Protein AF-Q8TRY7-F1 (afdb_monomer)

Structure (mmCIF, N/CA/C/O backbone):
data_AF-Q8TRY7-F1
#
_entry.id   AF-Q8TRY7-F1
#
loop_
_atom_site.group_PDB
_atom_site.id
_atom_site.type_symbol
_atom_site.label_atom_id
_atom_site.label_alt_id
_atom_site.label_comp_id
_atom_site.label_asym_id
_atom_site.label_entity_id
_atom_site.label_seq_id
_atom_site.pdbx_PDB_ins_code
_atom_site.Cartn_x
_atom_site.Cartn_y
_atom_site.Cartn_z
_atom_site.occupancy
_atom_site.B_iso_or_equiv
_atom_site.auth_seq_id
_atom_site.auth_comp_id
_atom_site.auth_asym_id
_atom_site.auth_atom_id
_atom_site.pdbx_PDB_model_num
ATOM 1 N N . MET A 1 1 ? -10.036 7.062 -7.046 1.00 65.12 1 MET A N 1
ATOM 2 C CA . MET A 1 1 ? -8.755 6.425 -6.671 1.00 65.12 1 MET A CA 1
ATOM 3 C C . MET A 1 1 ? -8.957 4.999 -6.168 1.00 65.12 1 MET A C 1
ATOM 5 O O . MET A 1 1 ? -8.413 4.111 -6.799 1.00 65.12 1 MET A O 1
ATOM 9 N N . THR A 1 2 ? -9.800 4.745 -5.155 1.00 77.94 2 THR A N 1
ATOM 10 C CA . THR A 1 2 ? -10.133 3.368 -4.708 1.00 77.94 2 THR A CA 1
ATOM 11 C C . THR A 1 2 ? -10.639 2.469 -5.833 1.00 77.94 2 THR A C 1
ATOM 13 O O . THR A 1 2 ? -10.196 1.334 -5.943 1.00 77.94 2 THR A O 1
ATOM 16 N N . GLY A 1 3 ? -11.531 2.987 -6.691 1.00 82.00 3 GLY A N 1
ATOM 17 C CA . GLY A 1 3 ? -12.045 2.239 -7.844 1.00 82.00 3 GLY A CA 1
ATOM 18 C C . GLY A 1 3 ? -10.921 1.729 -8.746 1.00 82.00 3 GLY A C 1
ATOM 19 O O . GLY A 1 3 ? -10.818 0.532 -8.948 1.00 82.00 3 GLY A O 1
ATOM 20 N N . VAL A 1 4 ? -10.016 2.619 -9.163 1.00 85.44 4 VAL A N 1
ATOM 21 C CA . VAL A 1 4 ? -8.854 2.282 -10.004 1.00 85.44 4 VAL A CA 1
ATOM 22 C C . VAL A 1 4 ? -7.891 1.321 -9.299 1.00 85.44 4 VAL A C 1
ATOM 24 O O . VAL A 1 4 ? -7.395 0.395 -9.924 1.00 85.44 4 VAL A O 1
ATOM 27 N N . PHE A 1 5 ? -7.638 1.504 -7.998 1.00 86.00 5 PHE A N 1
ATOM 28 C CA . PHE A 1 5 ? -6.744 0.631 -7.227 1.00 86.00 5 PHE A CA 1
ATOM 29 C C . PHE A 1 5 ? -7.232 -0.827 -7.200 1.00 86.00 5 PHE A C 1
ATOM 31 O O . PHE A 1 5 ? -6.427 -1.742 -7.353 1.00 86.00 5 PHE A O 1
ATOM 38 N N . ARG A 1 6 ? -8.552 -1.028 -7.067 1.00 86.69 6 ARG A N 1
ATOM 39 C CA . ARG A 1 6 ? -9.197 -2.351 -7.106 1.00 86.69 6 ARG A CA 1
ATOM 40 C C . ARG A 1 6 ? -9.384 -2.880 -8.530 1.00 86.69 6 ARG A C 1
ATOM 42 O O . ARG A 1 6 ? -9.206 -4.066 -8.769 1.00 86.69 6 ARG A O 1
ATOM 49 N N . GLU A 1 7 ? -9.737 -2.014 -9.479 1.00 87.94 7 GLU A N 1
ATOM 50 C CA . GLU A 1 7 ? -9.921 -2.366 -10.896 1.00 87.94 7 GLU A CA 1
ATOM 51 C C . GLU A 1 7 ? -8.616 -2.856 -11.532 1.00 87.94 7 GLU A C 1
ATOM 53 O O . GLU A 1 7 ? -8.615 -3.829 -12.281 1.00 87.94 7 GLU A O 1
ATOM 58 N N . LEU A 1 8 ? -7.494 -2.225 -11.180 1.00 89.12 8 LEU A N 1
ATOM 59 C CA . LEU A 1 8 ? -6.159 -2.642 -11.601 1.00 89.12 8 LEU A CA 1
ATOM 60 C C . LEU A 1 8 ? -5.579 -3.774 -10.745 1.00 89.12 8 LEU A C 1
ATOM 62 O O . LEU A 1 8 ? -4.426 -4.124 -10.956 1.00 89.12 8 LEU A O 1
ATOM 66 N N . GLU A 1 9 ? -6.345 -4.324 -9.796 1.00 91.88 9 GLU A N 1
ATOM 67 C CA . GLU A 1 9 ? -5.961 -5.446 -8.923 1.00 91.88 9 GLU A CA 1
ATOM 68 C C . GLU A 1 9 ? -4.658 -5.239 -8.129 1.00 91.88 9 GLU A C 1
ATOM 70 O O . GLU A 1 9 ? -3.971 -6.195 -7.751 1.00 91.88 9 GLU A O 1
ATOM 75 N N . VAL A 1 10 ? -4.316 -3.981 -7.840 1.00 91.38 10 VAL A N 1
ATOM 76 C CA . VAL A 1 10 ? -3.097 -3.633 -7.095 1.00 91.38 10 VAL A CA 1
ATOM 77 C C . VAL A 1 10 ? -3.186 -4.128 -5.652 1.00 91.38 10 VAL A C 1
ATOM 79 O O . VAL A 1 10 ? -2.184 -4.546 -5.075 1.00 91.38 10 VAL A O 1
ATOM 82 N N . ASP A 1 11 ? -4.391 -4.130 -5.084 1.00 91.44 11 ASP A N 1
ATOM 83 C CA . ASP A 1 11 ? -4.681 -4.705 -3.775 1.00 91.44 11 ASP A CA 1
ATOM 84 C C . ASP A 1 11 ? -4.322 -6.194 -3.708 1.00 91.44 11 ASP A C 1
ATOM 86 O O . ASP A 1 11 ? -3.578 -6.610 -2.818 1.00 91.44 11 ASP A O 1
ATOM 90 N N . LYS A 1 12 ? -4.769 -6.973 -4.697 1.00 92.25 12 LYS A N 1
ATOM 91 C CA . LYS A 1 12 ? -4.483 -8.411 -4.785 1.00 92.25 12 LYS A CA 1
ATOM 92 C C . LYS A 1 12 ? -2.990 -8.684 -4.925 1.00 92.25 12 LYS A C 1
ATOM 94 O O . LYS A 1 12 ? -2.471 -9.563 -4.245 1.00 92.25 12 LYS A O 1
ATOM 99 N N . LEU A 1 13 ? -2.299 -7.921 -5.778 1.00 93.06 13 LEU A N 1
ATOM 100 C CA . LEU A 1 13 ? -0.852 -8.057 -5.949 1.00 93.06 13 LEU A CA 1
ATOM 101 C C . LEU A 1 13 ? -0.116 -7.801 -4.630 1.00 93.06 13 LEU A C 1
ATOM 103 O O . LEU A 1 13 ? 0.766 -8.570 -4.257 1.00 93.06 13 LEU A O 1
ATOM 107 N N . ILE A 1 14 ? -0.467 -6.727 -3.920 1.00 92.44 14 ILE A N 1
ATOM 108 C CA . ILE A 1 14 ? 0.188 -6.384 -2.656 1.00 92.44 14 ILE A CA 1
ATOM 109 C C . ILE A 1 14 ? -0.033 -7.482 -1.619 1.00 92.44 14 ILE A C 1
ATOM 111 O O . ILE A 1 14 ? 0.933 -7.891 -0.983 1.00 92.44 14 ILE A O 1
ATOM 115 N N . ASP A 1 15 ? -1.260 -7.974 -1.458 1.00 91.56 15 ASP A N 1
ATOM 116 C CA . ASP A 1 15 ? -1.549 -9.010 -0.462 1.00 91.56 15 ASP A CA 1
ATOM 117 C C . ASP A 1 15 ? -0.922 -10.371 -0.825 1.00 91.56 15 ASP A C 1
ATOM 119 O O . ASP A 1 15 ? -0.612 -11.160 0.066 1.00 91.56 15 ASP A O 1
ATOM 123 N N . GLU A 1 16 ? -0.663 -10.633 -2.112 1.00 92.31 16 GLU A N 1
ATOM 124 C CA . GLU A 1 16 ? 0.134 -11.783 -2.563 1.00 92.31 16 GLU A CA 1
ATOM 125 C C . GLU A 1 16 ? 1.620 -11.627 -2.198 1.00 92.31 16 GLU A C 1
ATOM 127 O O . GLU A 1 16 ? 2.252 -12.575 -1.727 1.00 92.31 16 GLU A O 1
ATOM 132 N N . LYS A 1 17 ? 2.201 -10.441 -2.425 1.00 91.12 17 LYS A N 1
ATOM 133 C CA . LYS A 1 17 ? 3.637 -10.193 -2.188 1.00 91.12 17 LYS A CA 1
ATOM 134 C C . LYS A 1 17 ? 3.974 -9.958 -0.724 1.00 91.12 17 LYS A C 1
ATOM 136 O O . LYS A 1 17 ? 5.071 -10.298 -0.284 1.00 91.12 17 LYS A O 1
ATOM 141 N N . LEU A 1 18 ? 3.036 -9.388 0.021 1.00 89.81 18 LEU A N 1
ATOM 142 C CA . LEU A 1 18 ? 3.131 -9.093 1.443 1.00 89.81 18 LEU A CA 1
ATOM 143 C C . LEU A 1 18 ? 2.004 -9.839 2.174 1.00 89.81 18 LEU A C 1
ATOM 145 O O . LEU A 1 18 ? 1.060 -9.204 2.646 1.00 89.81 18 LEU A O 1
ATOM 149 N N . PRO A 1 19 ? 2.068 -11.181 2.265 1.00 84.81 19 PRO A N 1
ATOM 150 C CA . PRO A 1 19 ? 1.037 -11.950 2.942 1.00 84.81 19 PRO A CA 1
ATOM 151 C C . PRO A 1 19 ? 1.001 -11.617 4.435 1.00 84.81 19 PRO A C 1
ATOM 153 O O . PRO A 1 19 ? 2.024 -11.331 5.066 1.00 84.81 19 PRO A O 1
ATOM 156 N N . LYS A 1 20 ? -0.194 -11.701 5.022 1.00 79.00 20 LYS A N 1
ATOM 157 C CA . LYS A 1 20 ? -0.363 -11.593 6.473 1.00 79.00 20 LYS A CA 1
ATOM 158 C C . LYS A 1 20 ? 0.282 -12.801 7.155 1.00 79.00 20 LYS A C 1
ATOM 160 O O . LYS A 1 20 ? -0.065 -13.938 6.853 1.00 79.00 20 LYS A O 1
ATOM 165 N N . GLU A 1 21 ? 1.169 -12.562 8.117 1.00 70.94 21 GLU A N 1
ATOM 166 C CA . GLU A 1 21 ? 1.731 -13.632 8.964 1.00 70.94 21 GLU A CA 1
ATOM 167 C C . GLU A 1 21 ? 0.993 -13.761 10.309 1.00 70.94 21 GLU A C 1
ATOM 169 O O . GLU A 1 21 ? 1.198 -14.721 11.048 1.00 70.94 21 GLU A O 1
ATOM 174 N N . ARG A 1 22 ? 0.147 -12.782 10.647 1.00 69.00 22 ARG A N 1
ATOM 175 C CA . ARG A 1 22 ? -0.599 -12.701 11.906 1.00 69.00 22 ARG A CA 1
ATOM 176 C C . ARG A 1 22 ? -2.076 -12.430 11.639 1.00 69.00 22 ARG A C 1
ATOM 178 O O . ARG A 1 22 ? -2.434 -11.929 10.574 1.00 69.00 22 ARG A O 1
ATOM 185 N N . ASP A 1 23 ? -2.915 -12.718 12.630 1.00 63.94 23 ASP A N 1
ATOM 186 C CA . ASP A 1 23 ? -4.375 -12.566 12.567 1.00 63.94 23 ASP A CA 1
ATOM 187 C C . ASP A 1 23 ? -4.814 -11.099 12.733 1.00 63.94 23 ASP A C 1
ATOM 189 O O . ASP A 1 23 ? -5.527 -10.718 13.657 1.00 63.94 23 ASP A O 1
ATOM 193 N N . HIS A 1 24 ? -4.267 -10.222 11.892 1.00 66.19 24 HIS A N 1
ATOM 194 C CA . HIS A 1 24 ? -4.587 -8.802 11.906 1.00 66.19 24 HIS A CA 1
ATOM 195 C C . HIS A 1 24 ? -5.794 -8.589 10.996 1.00 66.19 24 HIS A C 1
ATOM 197 O O . HIS A 1 24 ? -5.819 -9.061 9.851 1.00 66.19 24 HIS A O 1
ATOM 203 N N . THR A 1 25 ? -6.775 -7.825 11.471 1.00 73.44 25 THR A N 1
ATOM 204 C CA . THR A 1 25 ? -8.013 -7.543 10.732 1.00 73.44 25 THR A CA 1
ATOM 205 C C . THR A 1 25 ? -7.722 -6.875 9.380 1.00 73.44 25 THR A C 1
ATOM 207 O O . THR A 1 25 ? -8.343 -7.201 8.369 1.00 73.44 25 THR A O 1
ATOM 210 N N . VAL A 1 26 ? -6.688 -6.028 9.306 1.00 84.50 26 VAL A N 1
ATOM 211 C CA . VAL A 1 26 ? -6.407 -5.180 8.136 1.00 84.50 26 VAL A CA 1
ATOM 212 C C . VAL A 1 26 ? -5.361 -5.795 7.196 1.00 84.50 26 VAL A C 1
ATOM 214 O O . VAL A 1 26 ? -4.280 -6.168 7.651 1.00 84.50 26 VAL A O 1
ATOM 217 N N . PRO A 1 27 ? -5.646 -5.931 5.887 1.00 87.69 27 PRO A N 1
ATOM 218 C CA . PRO A 1 27 ? -4.650 -6.311 4.884 1.00 87.69 27 PRO A CA 1
ATOM 219 C C . PRO A 1 27 ? -3.615 -5.219 4.610 1.00 87.69 27 PRO A C 1
ATOM 221 O O . PRO A 1 27 ? -3.869 -4.023 4.780 1.00 87.69 27 PRO A O 1
ATOM 224 N N . HIS A 1 28 ? -2.423 -5.635 4.175 1.00 89.44 28 HIS A N 1
ATOM 225 C CA . HIS A 1 28 ? -1.337 -4.702 3.880 1.00 89.44 28 HIS A CA 1
ATOM 226 C C . HIS A 1 28 ? -1.670 -3.826 2.681 1.00 89.44 28 HIS A C 1
ATOM 228 O O . HIS A 1 28 ? -1.327 -2.646 2.697 1.00 89.44 28 HIS A O 1
ATOM 234 N N . SER A 1 29 ? -2.411 -4.350 1.701 1.00 90.31 29 SER A N 1
ATOM 235 C CA . SER A 1 29 ? -2.980 -3.564 0.604 1.00 90.31 29 SER A CA 1
ATOM 236 C C . SER A 1 29 ? -3.761 -2.344 1.094 1.00 90.31 29 SER A C 1
ATOM 238 O O . SER A 1 29 ? -3.525 -1.232 0.619 1.00 90.31 29 SER A O 1
ATOM 240 N N . VAL A 1 30 ? -4.622 -2.515 2.102 1.00 90.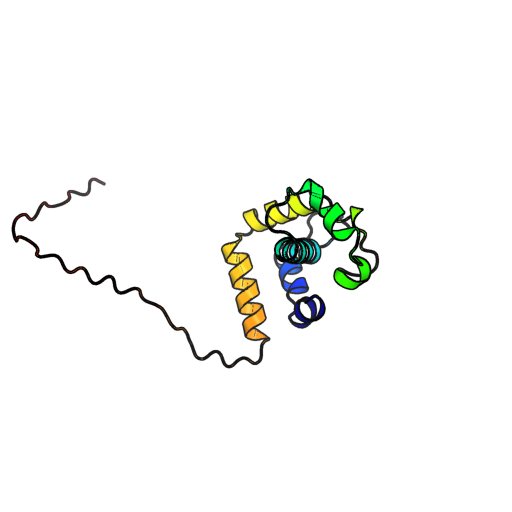00 30 VAL A N 1
ATOM 241 C CA . VAL A 1 30 ? -5.410 -1.428 2.704 1.00 90.00 30 VAL A CA 1
ATOM 242 C C . VAL A 1 30 ? -4.516 -0.439 3.447 1.00 90.00 30 VAL A C 1
ATOM 244 O O . VAL A 1 30 ? -4.708 0.767 3.309 1.00 90.00 30 VAL A O 1
ATOM 247 N N . CYS A 1 31 ? -3.508 -0.917 4.177 1.00 8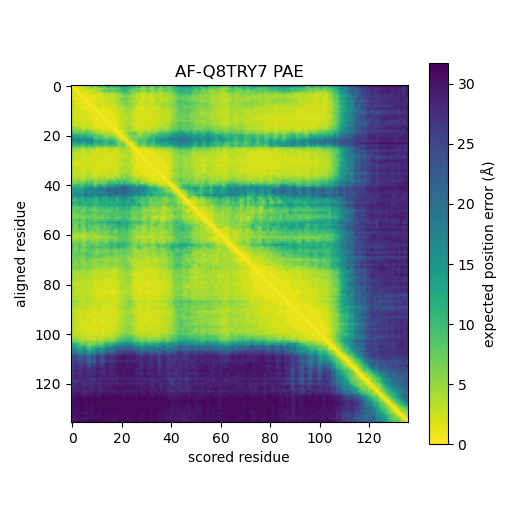9.44 31 CYS A N 1
ATOM 248 C CA . CYS A 1 31 ? -2.556 -0.052 4.878 1.00 89.44 31 CYS A CA 1
ATOM 249 C C . CYS A 1 31 ? -1.735 0.800 3.901 1.00 89.44 31 CYS A C 1
ATOM 251 O O . CYS A 1 31 ? -1.600 2.008 4.090 1.00 89.44 31 CYS A O 1
ATOM 253 N N . ILE A 1 32 ? -1.228 0.194 2.823 1.00 90.06 32 ILE A N 1
ATOM 254 C CA . ILE A 1 32 ? -0.493 0.900 1.767 1.00 90.06 32 ILE A CA 1
ATOM 255 C C . ILE A 1 32 ? -1.400 1.907 1.069 1.00 90.06 32 ILE A C 1
ATOM 257 O O . ILE A 1 32 ? -1.011 3.059 0.878 1.00 90.06 32 ILE A O 1
ATOM 261 N N . PHE A 1 33 ? -2.627 1.514 0.738 1.00 89.38 33 PHE A N 1
ATOM 262 C CA . PHE A 1 33 ? -3.581 2.415 0.109 1.00 89.38 33 PHE A CA 1
ATOM 263 C C . PHE A 1 33 ? -3.933 3.602 1.018 1.00 89.38 33 PHE A C 1
ATOM 265 O O . PHE A 1 33 ? -3.919 4.750 0.571 1.00 89.38 33 PHE A O 1
ATOM 272 N N . ALA A 1 34 ? -4.149 3.355 2.311 1.00 87.31 34 ALA A N 1
ATOM 273 C CA . ALA A 1 34 ? -4.348 4.399 3.307 1.00 87.31 34 ALA A CA 1
ATOM 274 C C . ALA A 1 34 ? -3.134 5.340 3.396 1.00 87.31 34 ALA A C 1
ATOM 276 O O . ALA A 1 34 ? -3.319 6.555 3.465 1.00 87.31 34 ALA A O 1
ATOM 277 N N . MET A 1 35 ? -1.904 4.810 3.339 1.00 87.38 35 MET A N 1
ATOM 278 C CA . MET A 1 35 ? -0.678 5.618 3.338 1.00 87.38 35 MET A CA 1
ATOM 279 C C . MET A 1 35 ? -0.567 6.500 2.096 1.00 87.38 35 MET A C 1
ATOM 281 O O . MET A 1 35 ? -0.203 7.666 2.214 1.00 87.38 35 MET A O 1
ATOM 285 N N . VAL A 1 36 ? -0.934 5.987 0.920 1.00 86.75 36 VAL A N 1
ATOM 286 C CA . VAL A 1 36 ? -0.964 6.778 -0.319 1.00 86.75 36 VAL A CA 1
ATOM 287 C C . VAL A 1 36 ? -1.987 7.908 -0.215 1.00 86.75 36 VAL A C 1
ATOM 289 O O . VAL A 1 36 ? -1.664 9.053 -0.519 1.00 86.75 36 VAL A O 1
ATOM 292 N N . ILE A 1 37 ? -3.203 7.626 0.265 1.00 84.25 37 ILE A N 1
ATOM 2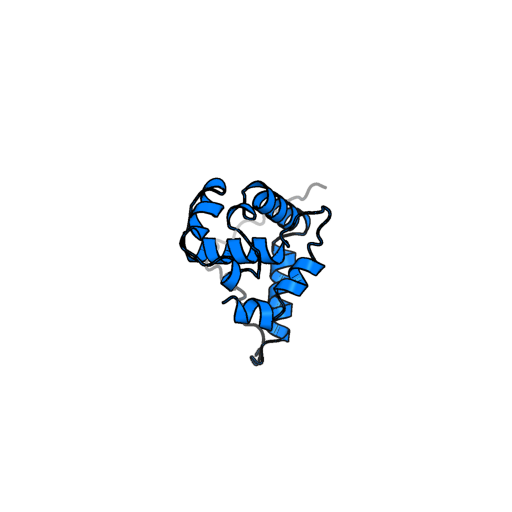93 C CA . ILE A 1 37 ? -4.237 8.658 0.445 1.00 84.25 37 ILE A CA 1
ATOM 294 C C . ILE A 1 37 ? -3.779 9.710 1.462 1.00 84.25 37 ILE A C 1
ATOM 296 O O . ILE A 1 37 ? -3.941 10.907 1.223 1.00 84.25 37 ILE A O 1
ATOM 300 N N . ASN A 1 38 ? -3.186 9.276 2.577 1.00 80.81 38 ASN A N 1
ATOM 301 C CA . ASN A 1 38 ? -2.645 10.176 3.588 1.00 80.81 38 ASN A CA 1
ATOM 302 C C . ASN A 1 38 ? -1.522 11.054 3.014 1.00 80.81 38 ASN A C 1
ATOM 304 O O . ASN A 1 38 ? -1.576 12.268 3.178 1.00 80.81 38 ASN A O 1
ATOM 308 N N . GLY A 1 39 ? -0.579 10.476 2.264 1.00 74.38 39 GLY A N 1
ATOM 309 C CA . GLY A 1 39 ? 0.520 11.207 1.626 1.00 74.38 39 GLY A CA 1
ATOM 310 C C . GLY A 1 39 ? 0.073 12.197 0.544 1.00 74.38 39 GLY A C 1
ATOM 311 O O . GLY A 1 39 ? 0.729 13.216 0.343 1.00 74.38 39 GLY A O 1
ATOM 312 N N . LEU A 1 40 ? -1.061 11.943 -0.119 1.00 75.00 40 LEU A N 1
ATOM 313 C CA . LEU A 1 40 ? -1.675 12.882 -1.066 1.00 75.00 40 LEU A CA 1
ATOM 314 C C . LEU A 1 40 ? -2.433 14.023 -0.372 1.00 75.00 40 LEU A C 1
ATOM 316 O O . LEU A 1 40 ? -2.534 15.114 -0.927 1.00 75.00 40 LEU A O 1
ATOM 320 N N . GLY A 1 41 ? -2.995 13.768 0.813 1.00 65.69 41 GLY A N 1
ATOM 321 C CA . GLY A 1 41 ? -3.777 14.746 1.574 1.00 65.69 41 GLY A CA 1
ATOM 322 C C . GLY A 1 41 ? -2.947 15.614 2.523 1.00 65.69 41 GLY A C 1
ATOM 323 O O . GLY A 1 41 ? -3.290 16.774 2.733 1.00 65.69 41 GLY A O 1
ATOM 324 N N . PHE A 1 42 ? -1.868 15.072 3.097 1.00 61.34 42 PHE A N 1
ATOM 325 C CA . PHE A 1 42 ? -1.001 15.750 4.062 1.00 61.34 42 PHE A CA 1
ATOM 326 C C . PHE A 1 42 ? 0.447 15.272 3.928 1.00 61.34 42 PHE A C 1
ATOM 328 O O . PHE A 1 42 ? 0.806 14.166 4.327 1.00 61.34 42 PHE A O 1
ATOM 335 N N . ILE A 1 43 ? 1.316 16.148 3.431 1.00 56.72 43 ILE A N 1
ATOM 336 C CA . ILE A 1 43 ? 2.757 15.898 3.385 1.00 56.72 43 ILE A CA 1
ATOM 337 C C . ILE A 1 43 ? 3.349 16.286 4.751 1.00 56.72 43 ILE A C 1
ATOM 339 O O . ILE A 1 43 ? 3.272 17.446 5.151 1.00 56.72 43 ILE A O 1
ATOM 343 N N . GLY A 1 44 ? 3.945 15.330 5.475 1.00 57.03 44 GLY A N 1
ATOM 344 C CA . GLY A 1 44 ? 4.825 15.619 6.622 1.00 57.03 44 GLY A CA 1
ATOM 345 C C . GLY A 1 44 ? 4.256 15.442 8.038 1.00 57.03 44 GLY A C 1
ATOM 346 O O . GLY A 1 44 ? 4.864 15.939 8.988 1.00 57.03 44 GLY A O 1
ATOM 347 N N . GLN A 1 45 ? 3.133 14.740 8.233 1.00 62.19 45 GLN A N 1
ATOM 348 C CA . GLN A 1 45 ? 2.674 14.378 9.584 1.00 62.19 45 GLN A CA 1
ATOM 349 C C . GLN A 1 45 ? 3.298 13.075 10.106 1.00 62.19 45 GLN A C 1
ATOM 351 O O . GLN A 1 45 ? 3.670 12.178 9.354 1.00 62.19 45 GLN A O 1
ATOM 356 N N . ARG A 1 46 ? 3.432 12.988 11.434 1.00 68.25 46 ARG A N 1
ATOM 357 C CA . ARG A 1 46 ? 3.985 11.825 12.143 1.00 68.25 46 ARG A CA 1
ATOM 358 C C . ARG A 1 46 ? 2.986 10.660 12.124 1.00 68.25 46 ARG A C 1
ATOM 360 O O . ARG A 1 46 ? 1.784 10.892 12.202 1.00 68.25 46 ARG A O 1
ATOM 367 N N . LEU A 1 47 ? 3.483 9.420 12.129 1.00 66.00 47 LEU A N 1
ATOM 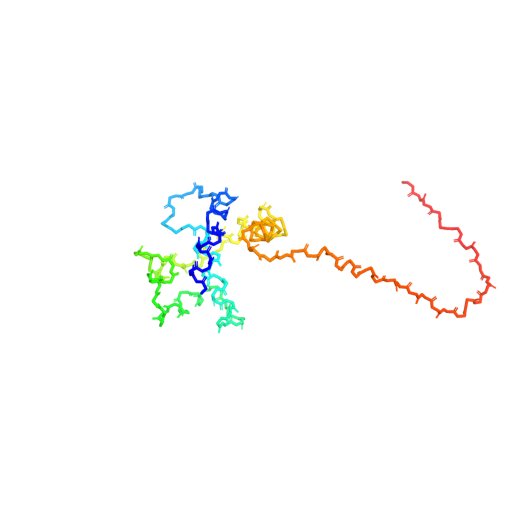368 C CA . LEU A 1 47 ? 2.670 8.191 12.043 1.00 66.00 47 LEU A CA 1
ATOM 369 C C . LEU A 1 47 ? 1.542 8.081 13.088 1.00 66.00 47 LEU A C 1
ATOM 371 O O . LEU A 1 47 ? 0.527 7.452 12.820 1.00 66.00 47 LEU A O 1
ATOM 375 N N . TYR A 1 48 ? 1.671 8.697 14.267 1.00 64.88 48 TYR A N 1
ATOM 376 C CA . TYR A 1 48 ? 0.617 8.645 15.288 1.00 64.88 48 TYR A CA 1
ATOM 377 C C . TYR A 1 48 ? -0.612 9.515 14.967 1.00 64.88 48 TYR A C 1
ATOM 379 O O . TYR A 1 48 ? -1.659 9.306 15.569 1.00 64.88 48 TYR A O 1
ATOM 387 N N . LEU A 1 49 ? -0.512 10.468 14.030 1.00 68.56 49 LEU A N 1
ATOM 388 C CA . LEU A 1 49 ? -1.645 11.287 13.558 1.00 68.56 49 LEU A CA 1
ATOM 389 C C . LEU A 1 49 ? -2.413 10.613 12.413 1.00 68.56 49 LEU A C 1
ATOM 391 O O . LEU A 1 49 ? -3.389 11.154 11.897 1.00 68.56 49 LEU A O 1
ATOM 395 N N . PHE A 1 50 ? -1.981 9.420 12.009 1.00 73.75 50 PHE A N 1
ATOM 396 C CA . PHE A 1 50 ? -2.574 8.686 10.903 1.00 73.75 50 PHE A CA 1
ATOM 397 C C . PHE A 1 50 ? -4.067 8.367 11.110 1.00 73.75 50 PHE A C 1
ATOM 399 O O . PHE A 1 50 ? -4.843 8.623 10.188 1.00 73.75 50 PHE A O 1
ATOM 406 N N . PRO A 1 51 ? -4.533 7.925 12.299 1.00 77.06 51 PRO A N 1
ATOM 407 C CA . PRO A 1 51 ? -5.967 7.730 12.537 1.00 77.06 51 PRO A CA 1
ATOM 408 C C . PRO A 1 51 ? -6.778 9.035 12.468 1.00 77.06 51 PRO A C 1
ATOM 410 O O . PRO A 1 51 ? -7.936 9.027 12.044 1.00 77.06 51 PRO A O 1
ATOM 413 N N . ASP A 1 52 ? -6.182 10.167 12.859 1.00 76.62 52 ASP A N 1
ATOM 414 C CA . ASP A 1 52 ? -6.857 11.470 12.876 1.00 76.62 52 ASP A CA 1
ATOM 415 C C . ASP A 1 52 ? -7.142 11.995 11.466 1.00 76.62 52 ASP A C 1
ATOM 417 O O . ASP A 1 52 ? -8.167 12.648 11.251 1.00 76.62 52 ASP A O 1
ATOM 421 N N . PHE A 1 53 ? -6.302 11.652 10.485 1.00 75.88 53 PHE A N 1
ATOM 422 C CA . PHE A 1 53 ? -6.553 11.970 9.078 1.00 75.88 53 PHE A CA 1
ATOM 423 C C . PHE A 1 53 ? -7.883 11.384 8.583 1.00 75.88 53 PHE A C 1
ATOM 425 O O . PHE A 1 53 ? -8.638 12.045 7.868 1.00 75.88 53 PHE A O 1
ATOM 432 N N . PHE A 1 54 ? -8.215 10.168 9.019 1.00 78.69 54 PHE A N 1
ATOM 433 C CA . PHE A 1 54 ? -9.441 9.485 8.614 1.00 78.69 54 PHE A CA 1
ATOM 434 C C . PHE A 1 54 ? -10.679 9.901 9.421 1.00 78.69 54 PHE A C 1
ATOM 436 O O . PHE A 1 54 ? -11.774 9.434 9.132 1.00 78.69 54 PHE A O 1
ATOM 443 N N . LYS A 1 55 ? -10.563 10.823 10.388 1.00 79.44 55 LYS A N 1
ATOM 444 C CA . LYS A 1 55 ? -11.692 11.254 11.234 1.00 79.44 55 LYS A CA 1
ATOM 445 C C .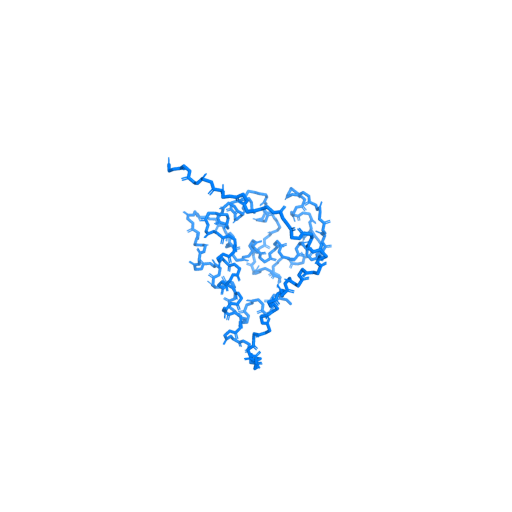 LYS A 1 55 ? -12.860 11.854 10.443 1.00 79.44 55 LYS A C 1
ATOM 447 O O . LYS A 1 55 ? -14.010 11.669 10.826 1.00 79.44 55 LYS A O 1
ATOM 452 N N . ASN A 1 56 ? -12.563 12.567 9.358 1.00 76.38 56 ASN A N 1
ATOM 453 C CA . ASN A 1 56 ? -13.562 13.230 8.511 1.00 76.38 56 ASN A CA 1
ATOM 454 C C . ASN A 1 56 ? -13.753 12.523 7.156 1.00 76.38 56 ASN A C 1
ATOM 456 O O . ASN A 1 56 ? -14.407 13.065 6.265 1.00 76.38 56 ASN A O 1
ATOM 460 N N . ILE A 1 57 ? -13.160 11.338 6.977 1.00 76.94 57 ILE A N 1
ATOM 461 C CA . ILE A 1 57 ? -13.201 10.563 5.735 1.00 76.94 57 ILE A CA 1
ATOM 462 C C . ILE A 1 57 ? -13.957 9.266 6.015 1.00 76.94 57 ILE A C 1
ATOM 464 O O . ILE A 1 57 ? -13.718 8.603 7.016 1.00 76.94 57 ILE A O 1
ATOM 468 N N . SER A 1 58 ? -14.868 8.878 5.123 1.00 79.88 58 SER A N 1
ATOM 469 C CA . SER A 1 58 ? -15.562 7.592 5.246 1.00 79.88 58 SER A CA 1
ATOM 470 C C . SER A 1 58 ? -14.585 6.444 4.959 1.00 79.88 58 SER A C 1
ATOM 472 O O . SER A 1 58 ? -14.315 6.134 3.796 1.00 79.88 58 SER A O 1
ATOM 474 N N . THR A 1 59 ? -14.035 5.840 6.018 1.00 80.69 59 THR A N 1
ATOM 475 C CA . THR A 1 59 ? -13.090 4.712 5.940 1.00 80.69 59 THR A CA 1
ATOM 476 C C . THR A 1 59 ? -13.723 3.500 5.281 1.00 80.69 59 THR A C 1
ATOM 478 O O . THR A 1 59 ? -13.111 2.924 4.390 1.00 80.69 59 THR A O 1
ATOM 481 N N . GLU A 1 60 ? -14.967 3.170 5.626 1.00 82.69 60 GLU A N 1
ATOM 482 C CA . GLU A 1 60 ? -15.663 2.008 5.064 1.00 82.69 60 GLU A CA 1
ATOM 483 C C . GLU A 1 60 ? -15.795 2.102 3.542 1.00 82.69 60 GLU A C 1
ATOM 485 O O . GLU A 1 60 ? -15.375 1.217 2.797 1.00 82.69 60 GLU A O 1
ATOM 490 N N . ARG A 1 61 ? -16.289 3.243 3.049 1.00 80.00 61 ARG A N 1
ATOM 491 C CA . ARG A 1 61 ? -16.479 3.451 1.611 1.00 80.00 61 ARG A CA 1
ATOM 492 C C . ARG A 1 61 ? -15.157 3.478 0.844 1.00 80.00 61 ARG A C 1
ATOM 494 O O . ARG A 1 61 ? -15.122 3.132 -0.337 1.00 80.00 61 ARG A O 1
ATOM 501 N N . LEU A 1 62 ? -14.086 3.943 1.484 1.00 82.12 62 LEU A N 1
ATOM 502 C CA . LEU A 1 62 ? -12.800 4.165 0.832 1.00 82.12 62 LEU A CA 1
ATOM 503 C C . LEU A 1 62 ? -11.878 2.946 0.891 1.00 82.12 62 LEU A C 1
ATOM 505 O O . LEU A 1 62 ? -11.157 2.702 -0.073 1.00 82.12 62 LEU A O 1
ATOM 509 N N . LEU A 1 63 ? -11.887 2.210 2.000 1.00 82.19 63 LEU A N 1
ATOM 510 C CA . LEU A 1 63 ? -10.936 1.140 2.306 1.00 82.19 63 LEU A CA 1
ATOM 511 C C . LEU A 1 63 ? -11.596 -0.243 2.276 1.00 82.19 63 LEU A C 1
ATOM 513 O O . LEU A 1 63 ? -10.949 -1.210 1.883 1.00 82.19 63 LEU A O 1
ATOM 517 N N . GLY A 1 64 ? -12.896 -0.335 2.554 1.00 80.12 64 GLY A N 1
ATOM 518 C CA . GLY A 1 64 ? -13.661 -1.582 2.569 1.00 80.12 64 GLY A CA 1
ATOM 519 C C . GLY A 1 64 ? -14.622 -1.647 3.751 1.00 80.12 64 GLY A C 1
ATOM 520 O O . GLY A 1 64 ? -14.394 -1.002 4.773 1.00 80.12 64 GLY A O 1
ATOM 521 N N . ASP A 1 65 ? -15.691 -2.425 3.602 1.00 76.12 65 ASP A N 1
ATOM 522 C CA . ASP A 1 65 ? -16.745 -2.537 4.613 1.00 76.12 65 ASP A CA 1
ATOM 523 C C . ASP A 1 65 ? -16.188 -3.009 5.965 1.00 76.12 65 ASP A C 1
ATOM 525 O O . ASP A 1 65 ? -15.353 -3.914 6.028 1.00 76.12 65 ASP A O 1
ATOM 529 N N . GLY A 1 66 ? -16.648 -2.381 7.051 1.00 76.56 66 GLY A N 1
ATOM 530 C CA . GLY A 1 66 ? -16.234 -2.702 8.420 1.00 76.56 66 GLY A CA 1
ATOM 531 C C . GLY A 1 66 ? -14.860 -2.166 8.839 1.00 76.56 66 GLY A C 1
ATOM 532 O O . GLY A 1 66 ? -14.432 -2.447 9.954 1.00 76.56 66 GLY A O 1
ATOM 533 N N . MET A 1 67 ? -14.169 -1.396 7.989 1.00 81.94 67 MET A N 1
ATOM 534 C CA . MET A 1 67 ? -12.892 -0.767 8.344 1.00 81.94 67 MET A CA 1
ATOM 535 C C . MET A 1 67 ? -13.107 0.485 9.195 1.00 81.94 67 MET A C 1
ATOM 537 O O . MET A 1 67 ? -13.678 1.482 8.733 1.00 81.94 67 MET A O 1
ATOM 541 N N . THR A 1 68 ? -12.575 0.472 10.414 1.00 80.69 68 THR A N 1
ATOM 542 C CA . THR A 1 68 ? -12.573 1.633 11.309 1.00 80.69 68 THR A CA 1
ATOM 543 C C . THR A 1 68 ? -11.240 2.379 11.237 1.00 80.69 68 THR A C 1
ATOM 545 O O . THR A 1 68 ? -10.220 1.857 10.786 1.00 80.69 68 THR A O 1
ATOM 548 N N . ARG A 1 69 ? -11.219 3.641 11.672 1.00 79.31 69 ARG A N 1
ATOM 549 C CA . ARG A 1 69 ? -9.967 4.419 11.754 1.00 79.31 69 ARG A CA 1
ATOM 550 C C . ARG A 1 69 ? -9.025 3.867 12.830 1.00 79.31 69 ARG A C 1
ATOM 552 O O . ARG A 1 69 ? -7.815 4.020 12.714 1.00 79.31 69 ARG A O 1
ATOM 559 N N . GLU A 1 70 ? -9.573 3.235 13.868 1.00 80.31 70 GLU A N 1
ATOM 560 C CA . GLU A 1 70 ? -8.829 2.613 14.964 1.00 80.31 70 GLU A CA 1
ATOM 561 C C . GLU A 1 70 ? -8.019 1.393 14.482 1.00 80.31 70 GLU A C 1
ATOM 563 O O . GLU A 1 70 ? -6.936 1.113 15.009 1.00 80.31 70 GLU A O 1
ATOM 568 N N . ASP A 1 71 ? -8.490 0.732 13.421 1.00 81.38 71 ASP A N 1
ATOM 569 C CA . ASP A 1 71 ? -7.773 -0.357 12.755 1.00 81.38 71 ASP A CA 1
ATOM 570 C C . ASP A 1 71 ? -6.502 0.135 12.028 1.00 81.38 71 ASP A C 1
ATOM 572 O O . ASP A 1 71 ? -5.536 -0.613 11.871 1.00 81.38 71 ASP A O 1
ATOM 576 N N . LEU A 1 72 ? -6.451 1.418 11.645 1.00 81.06 72 LEU A N 1
ATOM 577 C CA . LEU A 1 72 ? -5.322 2.072 10.964 1.00 81.06 72 LEU A CA 1
ATOM 578 C C . LEU A 1 72 ? -4.351 2.736 11.949 1.00 81.06 72 LEU A C 1
ATOM 580 O O . LEU A 1 72 ? -3.957 3.894 11.800 1.00 81.06 72 LEU A O 1
ATOM 584 N N . ASN A 1 73 ? -3.974 2.015 12.998 1.00 81.38 73 ASN A N 1
ATOM 585 C CA . ASN A 1 73 ? -3.068 2.535 14.017 1.00 81.38 73 ASN A CA 1
ATOM 586 C C . ASN A 1 73 ? -1.583 2.395 13.624 1.00 81.38 73 ASN A C 1
ATOM 588 O O . ASN A 1 73 ? -1.201 1.639 12.729 1.00 81.38 73 ASN A O 1
ATOM 592 N N . GLN A 1 74 ? -0.721 3.107 14.356 1.00 80.44 74 GLN A N 1
ATOM 593 C CA . GLN A 1 74 ? 0.727 3.150 14.113 1.00 80.44 74 GLN A CA 1
ATOM 594 C C . GLN A 1 74 ? 1.414 1.775 14.114 1.00 80.44 74 GLN A C 1
ATOM 596 O O . GLN A 1 74 ? 2.459 1.628 13.489 1.00 80.44 74 GLN A O 1
ATOM 601 N N . TYR A 1 75 ? 0.857 0.781 14.813 1.00 85.25 75 TYR A N 1
ATOM 602 C CA . TYR A 1 75 ? 1.448 -0.550 14.890 1.00 85.25 75 TYR A CA 1
ATOM 603 C C . TYR A 1 75 ? 1.282 -1.294 13.564 1.00 85.25 75 TYR A C 1
ATOM 605 O O . TYR A 1 75 ? 2.264 -1.779 13.011 1.00 85.25 75 TYR A O 1
ATOM 613 N N . VAL A 1 76 ? 0.066 -1.303 13.011 1.00 86.06 76 VAL A N 1
ATOM 614 C CA . VAL A 1 76 ? -0.225 -1.962 11.726 1.00 86.06 76 VAL A CA 1
ATOM 615 C C . VAL A 1 76 ? 0.484 -1.246 10.570 1.00 86.06 76 VAL A C 1
ATOM 617 O O . VAL A 1 76 ? 1.030 -1.886 9.667 1.00 86.06 76 VAL A O 1
ATOM 620 N N . ILE A 1 77 ? 0.537 0.090 10.615 1.00 87.25 77 ILE A N 1
ATOM 621 C CA . ILE A 1 77 ? 1.274 0.883 9.623 1.00 87.25 77 ILE A CA 1
ATOM 622 C C . ILE A 1 77 ? 2.783 0.627 9.722 1.00 87.25 77 ILE A C 1
ATOM 624 O O . ILE A 1 77 ? 3.423 0.387 8.699 1.00 87.25 77 ILE A O 1
ATOM 628 N N . GLY A 1 78 ? 3.345 0.618 10.935 1.00 88.75 78 GLY A N 1
ATOM 629 C CA . GLY A 1 78 ? 4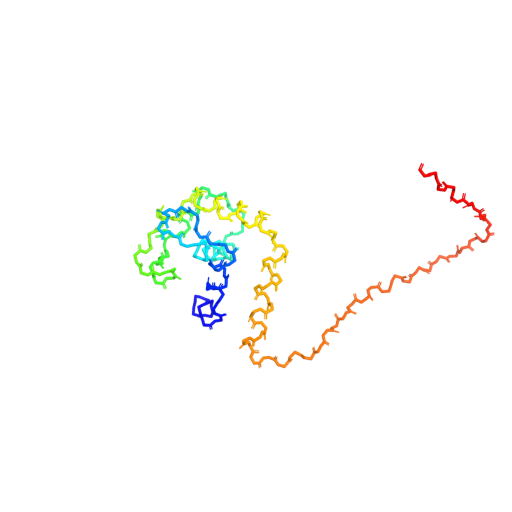.758 0.315 11.170 1.00 88.75 78 GLY A CA 1
ATOM 630 C C . GLY A 1 78 ? 5.141 -1.082 10.687 1.00 88.75 78 GLY A C 1
ATOM 631 O O . GLY A 1 78 ? 6.085 -1.226 9.921 1.00 88.75 78 GLY A O 1
ATOM 632 N N . GLU A 1 79 ? 4.343 -2.095 11.025 1.00 89.56 79 GLU A N 1
ATOM 633 C CA . GLU A 1 79 ? 4.560 -3.466 10.553 1.00 89.56 79 GLU A CA 1
ATOM 634 C C . GLU A 1 79 ? 4.493 -3.563 9.020 1.00 89.56 79 GLU A C 1
ATOM 636 O O . GLU A 1 79 ? 5.286 -4.271 8.397 1.00 89.56 79 GLU A O 1
ATOM 641 N N . THR A 1 80 ? 3.571 -2.831 8.388 1.00 91.12 80 THR A N 1
ATOM 642 C CA . THR A 1 80 ? 3.487 -2.773 6.923 1.00 91.12 80 THR A CA 1
ATOM 643 C C . THR A 1 80 ? 4.755 -2.163 6.323 1.00 91.12 80 THR A C 1
ATOM 645 O O . THR A 1 80 ? 5.285 -2.697 5.351 1.00 91.12 80 THR A O 1
ATOM 648 N N . LEU A 1 81 ? 5.278 -1.081 6.909 1.00 91.12 81 LEU A N 1
ATOM 649 C CA . LEU A 1 81 ? 6.539 -0.467 6.479 1.00 91.12 81 LEU A CA 1
ATOM 650 C C . LEU A 1 81 ? 7.725 -1.420 6.659 1.00 91.12 81 LEU A C 1
ATOM 652 O O . LEU A 1 81 ? 8.512 -1.581 5.726 1.00 91.12 81 LEU A O 1
ATOM 656 N N . ASP A 1 82 ? 7.812 -2.112 7.795 1.00 91.75 82 ASP A N 1
ATOM 657 C CA . ASP A 1 82 ? 8.852 -3.114 8.051 1.00 91.75 82 ASP A CA 1
ATOM 658 C C . ASP A 1 82 ? 8.808 -4.240 7.007 1.00 91.75 82 ASP A C 1
ATOM 660 O O . ASP A 1 82 ? 9.847 -4.669 6.493 1.00 91.75 82 ASP A O 1
ATOM 664 N N . ARG A 1 83 ? 7.603 -4.684 6.619 1.00 91.25 83 ARG A N 1
ATOM 665 C CA . ARG A 1 83 ? 7.421 -5.676 5.549 1.00 91.25 83 ARG A CA 1
ATOM 666 C C . ARG A 1 83 ? 7.855 -5.152 4.185 1.00 91.25 83 ARG A C 1
ATOM 668 O O . ARG A 1 83 ? 8.534 -5.878 3.462 1.00 91.25 83 ARG A O 1
ATOM 675 N N . ILE A 1 84 ? 7.521 -3.908 3.841 1.00 93.38 84 ILE A N 1
ATOM 676 C CA . ILE A 1 84 ? 7.975 -3.283 2.588 1.00 93.38 84 ILE A CA 1
ATOM 677 C C . ILE A 1 84 ? 9.505 -3.217 2.551 1.00 93.38 84 ILE A C 1
ATOM 679 O O . ILE A 1 84 ? 10.109 -3.570 1.537 1.00 93.38 84 ILE A O 1
ATOM 683 N N . VAL A 1 85 ? 10.142 -2.816 3.656 1.00 93.56 85 VAL A N 1
ATOM 684 C CA . VAL A 1 85 ? 11.607 -2.764 3.770 1.00 93.56 85 VAL A CA 1
ATOM 685 C C . VAL A 1 85 ? 12.214 -4.156 3.605 1.00 93.56 85 VAL A C 1
ATOM 687 O O . VAL A 1 85 ? 13.150 -4.320 2.824 1.00 93.56 85 VAL A O 1
ATOM 690 N N . ARG A 1 86 ? 11.652 -5.173 4.271 1.00 93.62 86 ARG A N 1
ATOM 691 C CA . ARG A 1 86 ? 12.114 -6.566 4.174 1.00 93.62 86 ARG A CA 1
ATOM 692 C C . ARG A 1 86 ? 11.941 -7.154 2.770 1.00 93.62 86 ARG A C 1
ATOM 694 O O . ARG A 1 86 ? 12.803 -7.907 2.327 1.00 93.62 86 ARG A O 1
ATOM 701 N N . TYR A 1 87 ? 10.842 -6.838 2.085 1.00 93.38 87 TYR A N 1
ATOM 702 C CA . TYR A 1 87 ? 10.585 -7.292 0.713 1.00 93.38 87 TYR A CA 1
ATOM 703 C C . TYR A 1 87 ? 11.469 -6.573 -0.316 1.00 93.38 87 TYR A C 1
ATOM 705 O O . TYR A 1 87 ? 11.853 -7.152 -1.333 1.00 93.38 87 TYR A O 1
ATOM 713 N N . GLY A 1 88 ? 11.801 -5.313 -0.040 1.00 94.31 88 GLY A N 1
ATOM 714 C CA . GLY A 1 88 ? 12.538 -4.425 -0.927 1.00 94.31 88 GLY A CA 1
ATOM 715 C C . GLY A 1 88 ? 11.596 -3.408 -1.584 1.00 94.31 88 GLY A C 1
ATOM 716 O O . GLY A 1 88 ? 10.844 -3.779 -2.491 1.00 94.31 88 GLY A O 1
ATOM 717 N N . PRO A 1 89 ? 11.648 -2.117 -1.204 1.00 92.75 89 PRO A N 1
ATOM 718 C CA . PRO A 1 89 ? 10.715 -1.105 -1.706 1.00 92.75 89 PRO A CA 1
ATOM 719 C C . PRO A 1 89 ? 10.806 -0.922 -3.226 1.00 92.75 89 PRO A C 1
ATOM 721 O O . PRO A 1 89 ? 9.781 -0.869 -3.901 1.00 92.75 89 PRO A O 1
ATOM 724 N N . THR A 1 90 ? 12.019 -0.908 -3.788 1.00 92.81 90 THR A N 1
ATOM 725 C CA . THR A 1 90 ? 12.238 -0.801 -5.242 1.00 92.81 90 THR A CA 1
ATOM 726 C C . THR A 1 90 ? 11.644 -1.988 -5.996 1.00 92.81 90 THR A C 1
ATOM 728 O O . THR A 1 90 ? 11.039 -1.815 -7.055 1.00 92.81 90 THR A O 1
ATOM 731 N N . LYS A 1 91 ? 11.780 -3.196 -5.439 1.00 93.75 91 LYS A N 1
ATOM 732 C CA . LYS A 1 91 ? 11.223 -4.416 -6.028 1.00 93.75 91 LYS A CA 1
ATOM 733 C C . LYS A 1 91 ? 9.697 -4.361 -6.032 1.00 93.75 91 LYS A C 1
ATOM 735 O O . LYS A 1 91 ? 9.093 -4.545 -7.085 1.00 93.75 91 LYS A O 1
ATOM 740 N N . LEU A 1 92 ? 9.092 -4.039 -4.887 1.00 93.06 92 LEU A N 1
ATOM 741 C CA . LEU A 1 92 ? 7.640 -3.900 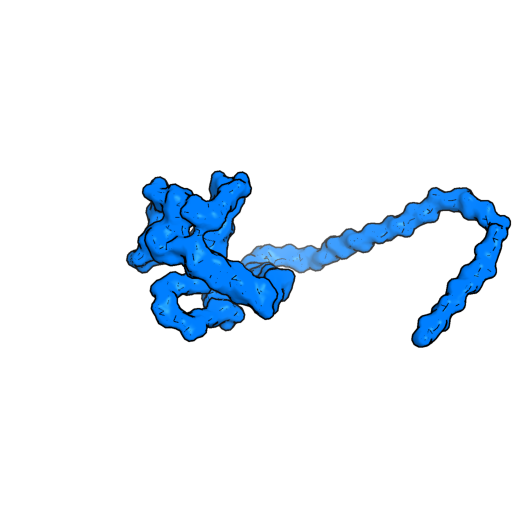-4.760 1.00 93.06 92 LEU A CA 1
ATOM 742 C C . LEU A 1 92 ? 7.087 -2.856 -5.737 1.00 93.06 92 LEU A C 1
ATOM 744 O O . LEU A 1 92 ? 6.130 -3.124 -6.457 1.00 93.06 92 LEU A O 1
ATOM 748 N N . PHE A 1 93 ? 7.722 -1.685 -5.803 1.00 92.00 93 PHE A N 1
ATOM 749 C CA . PHE A 1 93 ? 7.329 -0.615 -6.717 1.00 92.00 93 PHE A CA 1
ATOM 750 C C . PHE A 1 93 ? 7.392 -1.050 -8.187 1.00 92.00 93 PHE A C 1
ATOM 752 O O . PHE A 1 93 ? 6.467 -0.783 -8.957 1.00 92.00 93 PHE A O 1
ATOM 759 N N . THR A 1 94 ? 8.462 -1.749 -8.570 1.00 92.88 94 THR A N 1
ATOM 760 C CA . THR A 1 94 ? 8.642 -2.253 -9.938 1.00 9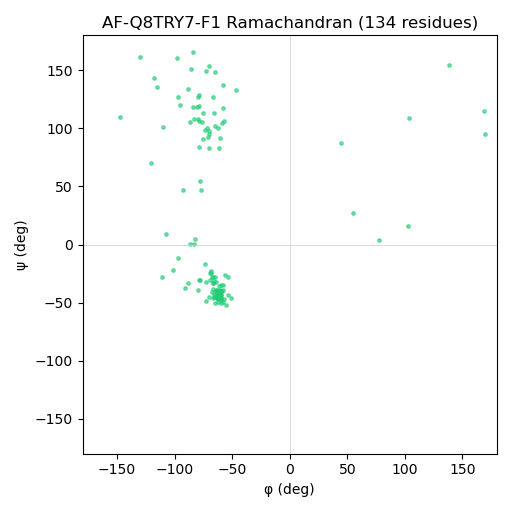2.88 94 THR A CA 1
ATOM 761 C C . THR A 1 94 ? 7.549 -3.256 -10.298 1.00 92.88 94 THR A C 1
ATOM 763 O O . THR A 1 94 ? 6.937 -3.142 -11.356 1.00 92.88 94 THR A O 1
ATOM 766 N N . GLU A 1 95 ? 7.249 -4.204 -9.408 1.00 93.50 95 GLU A N 1
ATOM 767 C CA . GLU A 1 95 ? 6.201 -5.204 -9.635 1.00 93.50 95 GLU A CA 1
ATOM 768 C C . GLU A 1 95 ? 4.809 -4.571 -9.749 1.00 93.50 95 GLU A C 1
ATOM 770 O O . GLU A 1 95 ? 4.067 -4.911 -10.670 1.00 93.50 95 GLU A O 1
ATOM 775 N N . ILE A 1 96 ? 4.477 -3.606 -8.883 1.00 92.38 96 ILE A N 1
ATOM 776 C CA . ILE A 1 96 ? 3.220 -2.842 -8.970 1.00 92.38 96 ILE A CA 1
ATOM 777 C C . ILE A 1 96 ? 3.131 -2.105 -10.309 1.00 92.38 96 ILE A C 1
ATOM 779 O O . ILE A 1 96 ? 2.105 -2.163 -10.986 1.00 92.38 96 ILE A O 1
ATOM 783 N N . THR A 1 97 ? 4.212 -1.443 -10.719 1.00 90.88 97 THR A N 1
ATOM 784 C CA . THR A 1 97 ? 4.254 -0.683 -11.973 1.00 90.88 97 THR A CA 1
ATOM 785 C C . THR A 1 97 ? 4.038 -1.596 -13.177 1.00 90.88 97 THR A C 1
ATOM 787 O O . THR A 1 97 ? 3.155 -1.334 -13.991 1.00 90.88 97 THR A O 1
ATOM 790 N N . LEU A 1 98 ? 4.771 -2.711 -13.262 1.00 91.19 98 LEU A N 1
ATOM 791 C CA . LEU A 1 98 ? 4.614 -3.690 -14.343 1.00 91.19 98 LEU A CA 1
ATOM 792 C C . LEU A 1 98 ? 3.201 -4.288 -14.373 1.00 91.19 98 LEU A C 1
ATOM 794 O O . LEU A 1 98 ? 2.620 -4.449 -15.446 1.00 91.19 98 LEU A O 1
ATOM 798 N N . HIS A 1 99 ? 2.626 -4.575 -13.204 1.00 91.81 99 HIS A N 1
ATOM 799 C CA . HIS A 1 99 ? 1.271 -5.107 -13.083 1.00 91.81 99 HIS A CA 1
ATOM 800 C C . HIS A 1 99 ? 0.206 -4.140 -13.615 1.00 91.81 99 HIS A C 1
ATOM 802 O O . HIS A 1 99 ? -0.705 -4.561 -14.332 1.00 91.81 99 HIS A O 1
ATOM 808 N N . ILE A 1 100 ? 0.342 -2.852 -13.287 1.00 90.19 100 ILE A N 1
ATOM 809 C CA . ILE A 1 100 ? -0.534 -1.779 -13.765 1.00 90.19 100 ILE A CA 1
ATOM 810 C C . ILE A 1 100 ? -0.366 -1.585 -15.276 1.00 90.19 100 ILE A C 1
ATOM 812 O O . ILE A 1 100 ? -1.356 -1.528 -16.004 1.00 90.19 100 ILE A O 1
ATOM 816 N N . MET A 1 101 ? 0.876 -1.536 -15.764 1.00 87.75 101 MET A N 1
ATOM 817 C CA . MET A 1 101 ? 1.177 -1.364 -17.190 1.00 87.75 101 MET A CA 1
ATOM 818 C C . MET A 1 101 ? 0.618 -2.502 -18.047 1.00 87.75 101 MET A C 1
ATOM 820 O O . MET A 1 101 ? 0.146 -2.250 -19.148 1.00 87.75 101 MET A O 1
ATOM 824 N N . ALA A 1 102 ? 0.616 -3.736 -17.537 1.00 87.19 102 ALA A N 1
ATOM 825 C CA . ALA A 1 102 ? 0.033 -4.881 -18.234 1.00 87.19 102 ALA A CA 1
ATOM 826 C C . ALA A 1 102 ? -1.505 -4.821 -18.352 1.00 87.19 102 ALA A C 1
ATOM 828 O O . ALA A 1 102 ? -2.074 -5.481 -19.217 1.00 87.19 102 ALA A O 1
ATOM 829 N N . ARG A 1 103 ? -2.182 -4.062 -17.479 1.00 86.81 103 ARG A N 1
ATOM 830 C CA . ARG A 1 103 ? -3.654 -3.946 -17.426 1.00 86.81 103 ARG A CA 1
ATOM 831 C C . ARG A 1 103 ? -4.183 -2.671 -18.067 1.00 86.81 103 ARG A C 1
ATOM 833 O O . ARG A 1 103 ? -5.346 -2.616 -18.456 1.00 86.81 103 ARG A O 1
ATOM 840 N N . LEU A 1 104 ? -3.345 -1.646 -18.177 1.00 82.81 104 LEU A N 1
ATOM 841 C CA . LEU A 1 104 ? -3.707 -0.409 -18.845 1.00 82.81 104 LEU A CA 1
ATOM 842 C C . LEU A 1 104 ? -3.613 -0.589 -20.367 1.00 82.81 104 LEU A C 1
ATOM 844 O O . LEU A 1 104 ? -2.558 -0.969 -20.871 1.00 82.81 104 LEU A O 1
ATOM 848 N N . PRO A 1 105 ? -4.663 -0.244 -21.133 1.00 69.00 105 PRO A N 1
ATOM 849 C CA . PRO A 1 105 ? -4.632 -0.242 -22.594 1.00 69.00 105 PRO A CA 1
ATOM 850 C C . PRO A 1 105 ? -3.883 0.995 -23.120 1.00 69.00 105 PRO A C 1
ATOM 852 O O . PRO A 1 105 ? -4.371 1.720 -23.985 1.00 69.00 105 PRO A O 1
ATOM 855 N N . ILE A 1 106 ? -2.712 1.287 -22.554 1.00 68.56 106 ILE A N 1
ATOM 856 C CA . ILE A 1 106 ? -1.843 2.364 -23.012 1.00 68.56 106 ILE A CA 1
ATOM 857 C C . ILE A 1 106 ? -0.827 1.719 -23.954 1.00 68.56 106 ILE A C 1
ATOM 859 O O . ILE A 1 106 ? -0.089 0.833 -23.518 1.00 68.56 106 ILE A O 1
ATOM 863 N N . PRO A 1 107 ? -0.761 2.125 -25.235 1.00 57.44 107 PRO A N 1
ATOM 864 C CA . PRO A 1 107 ? 0.313 1.694 -26.111 1.00 57.44 107 PRO A CA 1
ATOM 865 C C . PRO A 1 107 ? 1.628 2.220 -25.536 1.00 57.44 107 PRO A C 1
ATOM 867 O O . PRO A 1 107 ? 1.970 3.393 -25.674 1.00 57.44 107 PRO A O 1
ATOM 870 N N . VAL A 1 108 ? 2.358 1.346 -24.848 1.00 57.69 108 VAL A N 1
ATOM 871 C CA . VAL A 1 108 ? 3.728 1.596 -24.412 1.00 57.69 108 VAL A CA 1
ATOM 872 C C . VAL A 1 108 ? 4.617 1.604 -25.649 1.00 57.69 108 VAL A C 1
ATOM 874 O O . VAL A 1 108 ? 5.227 0.603 -26.014 1.00 57.69 108 VAL A O 1
ATOM 877 N N . HIS A 1 109 ? 4.672 2.744 -26.336 1.00 53.62 109 HIS A N 1
ATOM 878 C CA . HIS A 1 109 ? 5.798 3.026 -27.211 1.00 53.62 109 HIS A CA 1
ATOM 879 C C . HIS A 1 109 ? 7.036 3.156 -26.322 1.00 53.62 109 HIS A C 1
ATOM 881 O O . HIS A 1 109 ? 7.111 4.014 -25.446 1.00 53.62 109 HIS A O 1
ATOM 887 N N . CYS A 1 110 ? 7.946 2.204 -26.494 1.00 53.28 110 CYS A N 1
ATOM 888 C CA . CYS A 1 110 ? 9.110 1.960 -25.662 1.00 53.28 110 CYS A CA 1
ATOM 889 C C . CYS A 1 110 ? 9.922 3.217 -25.305 1.00 53.28 110 CYS A C 1
ATOM 891 O O . CYS A 1 110 ? 10.313 3.988 -26.175 1.00 53.28 110 CYS A O 1
ATOM 893 N N . LEU A 1 111 ? 10.241 3.305 -24.010 1.00 50.22 111 LEU A N 1
ATOM 894 C CA . LEU A 1 111 ? 11.552 3.626 -23.441 1.00 50.22 111 LEU A CA 1
ATOM 895 C C . LEU A 1 111 ? 12.313 4.803 -24.084 1.00 50.22 111 LEU A C 1
ATOM 897 O O . LEU A 1 111 ? 13.205 4.603 -24.905 1.00 50.22 111 LEU A O 1
ATOM 901 N N . HIS A 1 112 ? 12.062 6.024 -23.604 1.00 48.91 112 HIS A N 1
ATOM 902 C CA . HIS A 1 112 ? 13.103 7.051 -23.647 1.00 48.91 112 HIS A CA 1
ATOM 903 C C . HIS A 1 112 ? 14.110 6.715 -22.541 1.00 48.91 112 HIS A C 1
ATOM 905 O O . HIS A 1 112 ? 13.924 7.062 -21.376 1.00 48.91 112 HIS A O 1
ATOM 911 N N . ALA A 1 113 ? 15.136 5.939 -22.882 1.00 50.81 113 ALA A N 1
ATOM 912 C CA . ALA A 1 113 ? 16.330 5.869 -22.061 1.00 50.81 113 ALA A CA 1
ATOM 913 C C . ALA A 1 113 ? 17.046 7.213 -22.229 1.00 50.81 113 ALA A C 1
ATOM 915 O O . ALA A 1 113 ? 17.819 7.375 -23.172 1.00 50.81 113 ALA A O 1
ATOM 916 N N . ASP A 1 114 ? 16.761 8.175 -21.345 1.00 50.84 114 ASP A N 1
ATOM 917 C CA . ASP A 1 114 ? 17.628 9.340 -21.147 1.00 50.84 114 ASP A CA 1
ATOM 918 C C . ASP A 1 114 ? 18.982 8.812 -20.661 1.00 50.84 114 ASP A C 1
ATOM 920 O O . ASP A 1 114 ? 19.271 8.708 -19.471 1.00 50.84 114 ASP A O 1
ATOM 924 N N . THR A 1 115 ? 19.812 8.394 -21.614 1.00 45.31 115 THR A N 1
ATOM 925 C CA . THR A 1 115 ? 21.236 8.233 -21.382 1.00 45.31 115 THR A CA 1
ATOM 926 C C . THR A 1 115 ? 21.735 9.658 -21.283 1.00 45.31 115 THR A C 1
ATOM 928 O O . THR A 1 115 ? 21.868 10.337 -22.298 1.00 45.31 115 THR A O 1
ATOM 931 N N . THR A 1 116 ? 21.944 10.154 -20.068 1.00 51.78 116 THR A N 1
ATOM 932 C CA . THR A 1 116 ? 22.709 11.380 -19.868 1.00 51.78 116 THR A CA 1
ATOM 933 C C . THR A 1 116 ? 24.108 11.129 -20.421 1.00 51.78 116 THR A C 1
ATOM 935 O O . THR A 1 116 ? 24.990 10.607 -19.744 1.00 51.78 116 THR A O 1
ATOM 938 N N . SER A 1 117 ? 24.315 11.461 -21.694 1.00 58.50 117 SER A N 1
ATOM 939 C CA . SER A 1 117 ? 25.646 11.576 -22.264 1.00 58.50 117 SER A CA 1
ATOM 940 C C . SER A 1 117 ? 26.316 12.743 -21.552 1.00 58.50 117 SER A C 1
ATOM 942 O O . SER A 1 117 ? 26.013 13.904 -21.826 1.00 58.50 117 SER A O 1
ATOM 944 N N . VAL A 1 118 ? 27.189 12.447 -20.593 1.00 55.47 118 VAL A N 1
ATOM 945 C CA . VAL A 1 118 ? 28.062 13.463 -20.011 1.00 55.47 118 VAL A CA 1
ATOM 946 C C . VAL A 1 118 ? 29.126 13.769 -21.059 1.00 55.47 118 VAL A C 1
ATOM 948 O O . VAL A 1 118 ? 30.085 13.020 -21.221 1.00 55.47 118 VAL A O 1
ATOM 951 N N . SER A 1 119 ? 28.938 14.851 -21.811 1.00 57.84 119 SER A N 1
ATOM 952 C CA . SER A 1 119 ? 29.996 15.424 -22.636 1.00 57.84 119 SER A CA 1
ATOM 953 C C . SER A 1 119 ? 30.857 16.326 -21.757 1.00 57.84 119 SER A C 1
ATOM 955 O O . SER A 1 119 ? 30.421 17.404 -21.350 1.00 57.84 119 SER A O 1
ATOM 957 N N . VAL A 1 120 ? 32.071 15.880 -21.452 1.00 49.62 120 VAL A N 1
ATOM 958 C CA . VAL A 1 120 ? 33.113 16.720 -20.858 1.00 49.62 120 VAL A CA 1
ATOM 959 C C . VAL A 1 120 ? 33.777 17.532 -21.968 1.00 49.62 120 VAL A C 1
ATOM 961 O O . VAL A 1 120 ? 34.354 16.967 -22.890 1.00 49.62 120 VAL A O 1
ATOM 964 N N . TYR A 1 121 ? 33.680 18.857 -21.882 1.00 55.47 121 TYR A N 1
ATOM 965 C CA . TYR A 1 121 ? 34.562 19.773 -22.601 1.00 55.47 121 TYR A CA 1
ATOM 966 C C . TYR A 1 121 ? 35.454 20.441 -21.560 1.00 55.47 121 TYR A C 1
ATOM 968 O O . TYR A 1 121 ? 35.014 21.330 -20.833 1.00 55.47 121 TYR A O 1
ATOM 976 N N . GLY A 1 122 ? 36.686 19.957 -21.469 1.00 53.97 122 GLY A N 1
ATOM 977 C CA . GLY A 1 122 ? 37.797 20.643 -20.831 1.00 53.97 122 GLY A CA 1
ATOM 978 C C . GLY A 1 122 ? 38.861 20.888 -21.890 1.00 53.97 122 GLY A C 1
ATOM 979 O O . GLY A 1 122 ? 39.032 20.062 -22.787 1.00 53.97 122 GLY A O 1
ATOM 980 N N . ASP A 1 123 ? 39.539 22.026 -21.808 1.00 54.41 123 ASP A N 1
ATOM 981 C CA . ASP A 1 123 ? 40.854 22.171 -22.425 1.00 54.41 123 ASP A CA 1
ATOM 982 C C . ASP A 1 123 ? 41.782 21.298 -21.576 1.00 54.41 123 ASP A C 1
ATOM 984 O O . ASP A 1 123 ? 42.122 21.653 -20.446 1.00 54.41 123 ASP A O 1
ATOM 988 N N . TYR A 1 124 ? 41.997 20.060 -22.018 1.00 59.53 124 TYR A N 1
ATOM 989 C CA . TYR A 1 124 ? 42.916 19.162 -21.341 1.00 59.53 124 TYR A CA 1
ATOM 990 C C . TYR A 1 124 ? 44.312 19.635 -21.718 1.00 59.53 124 TYR A C 1
ATOM 992 O O . TYR A 1 124 ? 44.744 19.420 -22.849 1.00 59.53 124 TYR A O 1
ATOM 1000 N N . ASP A 1 125 ? 44.992 20.292 -20.781 1.00 53.31 125 ASP A N 1
ATOM 1001 C CA . ASP A 1 125 ? 46.442 20.401 -20.848 1.00 53.31 125 ASP A CA 1
ATOM 1002 C C . ASP A 1 125 ? 46.977 18.960 -20.842 1.00 53.31 125 ASP A C 1
ATOM 1004 O O . ASP A 1 125 ? 46.903 18.248 -19.836 1.00 53.31 125 ASP A O 1
ATOM 1008 N N . ASP A 1 126 ? 47.405 18.488 -22.014 1.00 58.22 126 ASP A N 1
ATOM 1009 C CA . ASP A 1 126 ? 48.153 17.245 -22.163 1.00 58.22 126 ASP A CA 1
ATOM 1010 C C . ASP A 1 126 ? 49.399 17.364 -21.282 1.00 58.22 126 ASP A C 1
ATOM 1012 O O . ASP A 1 126 ? 50.295 18.127 -21.627 1.00 58.22 126 ASP A O 1
ATOM 1016 N N . GLU A 1 127 ? 49.424 16.664 -20.143 1.00 52.44 127 GLU A N 1
ATOM 1017 C CA . GLU A 1 127 ? 50.600 16.028 -19.524 1.00 52.44 127 GLU A CA 1
ATOM 1018 C C . GLU A 1 127 ? 50.278 15.549 -18.092 1.00 52.44 127 GLU A C 1
ATOM 1020 O O . GLU A 1 127 ? 50.343 16.307 -17.135 1.00 52.44 127 GLU A O 1
ATOM 1025 N N . GLU A 1 128 ? 49.902 14.272 -17.947 1.00 48.84 128 GLU A N 1
ATOM 1026 C CA . GLU A 1 128 ? 50.612 13.270 -17.124 1.00 48.84 128 GLU A CA 1
ATOM 1027 C C . GLU A 1 128 ? 49.756 12.003 -16.966 1.00 48.84 128 GLU A C 1
ATOM 1029 O O . GLU A 1 128 ? 48.673 11.984 -16.383 1.00 48.84 128 GLU A O 1
ATOM 1034 N N . THR A 1 129 ? 50.257 10.898 -17.521 1.00 51.50 129 THR A N 1
ATOM 1035 C CA . THR A 1 129 ? 49.689 9.560 -17.334 1.00 51.50 129 THR A CA 1
ATOM 1036 C C . THR A 1 129 ? 50.121 9.026 -15.968 1.00 51.50 129 THR A C 1
ATOM 1038 O O . THR A 1 129 ? 51.100 8.285 -15.877 1.00 51.50 129 THR A O 1
ATOM 1041 N N . GLU A 1 130 ? 49.412 9.377 -14.896 1.00 52.47 130 GLU A N 1
ATOM 1042 C CA . GLU A 1 130 ? 49.570 8.662 -13.626 1.00 52.47 130 GLU A CA 1
ATOM 1043 C C . GLU A 1 130 ? 48.785 7.344 -13.674 1.00 52.47 130 GLU A C 1
ATOM 1045 O O . GLU A 1 130 ? 47.554 7.295 -13.634 1.00 52.47 130 GLU A O 1
ATOM 1050 N N . PHE A 1 131 ? 49.533 6.246 -13.795 1.00 48.31 131 PHE A N 1
ATOM 1051 C CA . PHE A 1 131 ? 49.035 4.891 -13.596 1.00 48.31 131 PHE A CA 1
ATOM 1052 C C . PHE A 1 131 ? 48.463 4.757 -12.177 1.00 48.31 131 PHE A C 1
ATOM 1054 O O . PHE A 1 131 ? 49.194 4.867 -11.195 1.00 48.31 131 PHE A O 1
ATOM 1061 N N . ILE A 1 132 ? 47.165 4.472 -12.067 1.00 53.72 132 ILE A N 1
ATOM 1062 C CA . ILE A 1 132 ? 46.541 4.103 -10.793 1.00 53.72 132 ILE A CA 1
ATOM 1063 C C . ILE A 1 132 ? 46.857 2.628 -10.532 1.00 53.72 132 ILE A C 1
ATOM 1065 O O . ILE A 1 132 ? 46.327 1.741 -11.203 1.00 53.72 132 ILE A O 1
ATOM 1069 N N . ASP A 1 133 ? 47.734 2.376 -9.564 1.00 41.56 133 ASP A N 1
ATOM 1070 C CA . ASP A 1 133 ? 48.089 1.032 -9.115 1.00 41.56 133 ASP A CA 1
ATOM 1071 C C . ASP A 1 133 ? 46.952 0.455 -8.250 1.00 41.56 133 ASP A C 1
ATOM 1073 O O . ASP A 1 133 ? 46.639 0.959 -7.167 1.00 41.56 133 ASP A O 1
ATOM 1077 N N . ILE A 1 134 ? 46.285 -0.586 -8.751 1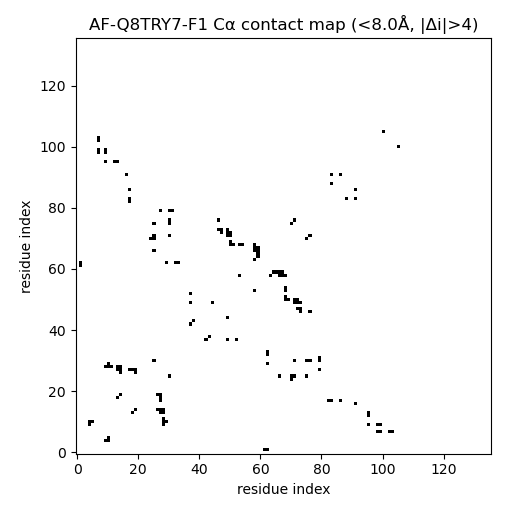.00 49.16 134 ILE A N 1
ATOM 1078 C CA . ILE A 1 134 ? 45.248 -1.320 -8.018 1.00 49.16 134 ILE A CA 1
ATOM 1079 C C . ILE A 1 134 ? 45.910 -2.414 -7.176 1.00 49.16 134 ILE A C 1
ATOM 1081 O O . ILE A 1 134 ? 46.324 -3.452 -7.686 1.00 49.16 134 ILE A O 1
ATOM 1085 N N . THR A 1 135 ? 45.990 -2.196 -5.863 1.00 43.72 135 THR A N 1
ATOM 1086 C CA . THR A 1 135 ? 46.379 -3.254 -4.917 1.00 43.72 135 THR A CA 1
ATOM 1087 C C . THR A 1 135 ? 45.174 -4.158 -4.631 1.00 43.72 135 THR A C 1
ATOM 1089 O O . THR A 1 135 ? 44.104 -3.656 -4.284 1.00 43.72 135 THR A O 1
ATOM 1092 N N . PHE A 1 136 ? 45.358 -5.470 -4.813 1.00 50.66 136 PHE A N 1
ATOM 1093 C CA . PHE A 1 136 ? 44.381 -6.531 -4.522 1.00 50.66 136 PHE A CA 1
ATOM 1094 C C . PHE A 1 136 ? 44.126 -6.721 -3.023 1.00 50.66 136 PHE A C 1
ATOM 1096 O O . PHE A 1 136 ? 45.088 -6.568 -2.234 1.00 50.66 136 PHE A O 1
#

Organism: Methanosarcina acetivorans (strain ATCC 35395 / DSM 2834 / JCM 12185 / C2A) (NCBI:txid188937)

Sequence (136 aa):
MTGVFRELEVDKLIDEKLPKERDHTVPHSVCIFAMVINGLGFIGQRLYLFPDFFKNISTERLLGDGMTREDLNQYVIGETLDRIVRYGPTKLFTEITLHIMARLPIPVHCLHADTTSVSVYGDYDDEETEFIDITF

InterPro domains:
  IPR025457 Domain of unknown function DUF4277 [PF14104] (2-97)

Mean predicted aligned error: 13.18 Å

Nearest PDB structures (foldseek):
  2fdq-assembly3_C  TM=2.519E-01  e=3.195E+00  Chaetophractus villosus
  6ysy-assembly1_B  TM=2.685E-01  e=7.521E+00  Oryctolagus cuniculus

pLDDT: mean 76.12, std 15.28, range [41.56, 94.31]

Foldseek 3Di:
DLVLCVLLPVLVVQCVLQPDPDPQPDGLSLLVQLVVVCCVVDPDDDQQCSLVVCPPPDCCVRRHHPDHSVSNGSVSNVVSVVSCVVSDVVVSVVVSVVSSVVVDPDPCPDDPPPPVPPDDDDPDPDDDPDDDDDDD

Secondary structure (DSSP, 8-state):
-HHHHHHTTHHHHHHHHS---S--SS-HHHHHHHHHHHHHH-TT--GGGHHHHGGGS-HHHHH-TT--TTTS-HHHHHHHHHHHHHH-HHHHHHHHHHHHHHHS--------------------------------

Solvent-accessible surface area (backbone atoms only — not comparable to full-atom values): 8699 Å² total; per-residue (Å²): 106,59,66,58,43,56,74,54,41,49,43,59,52,38,37,68,76,48,59,81,90,61,98,60,94,69,55,50,31,48,50,52,50,50,49,53,54,45,53,76,75,49,81,87,74,60,66,83,52,50,35,63,68,42,71,90,44,68,44,30,86,61,71,38,85,90,44,53,47,77,71,51,34,50,65,60,51,48,54,45,50,54,47,40,61,73,72,30,56,70,56,54,52,50,53,54,50,53,51,41,55,75,69,45,96,61,86,77,75,76,78,86,76,82,72,80,77,82,79,84,88,71,90,74,79,89,80,79,90,77,80,82,82,82,82,132

Radius of gyration: 22.67 Å; Cα contacts (8 Å, |Δi|>4): 82; chains: 1; bounding box: 67×36×42 Å